Protein AF-A0A7S2KXB9-F1 (afdb_monomer_lite)

Sequence (132 aa):
QPRRLAAITLAQRVADEQSQRRRRTTTTSRHNPPTLLSQRIQPHSNENTNATTVGHIVRFDSNYSPSDTKILYVTDGILIREALTSDPLLLQYSVVMVDEAHERSIMTDVLLGILLKIRRKRPSLRIIVCSA

Secondary structure (DSSP, 8-state):
-HHHHHHHHHHHHHHHHHHHHHHHHHSS---S--------------------SEEEEETTEEE--TTT-SEEEE-HHHHHHHHHHT-TT-TT-SEEEE--GGG--HHHHHHHHHHHHHHHH-TT-EEEE---

Structure (mmCIF, N/CA/C/O backbone):
data_AF-A0A7S2KXB9-F1
#
_entry.id   AF-A0A7S2KXB9-F1
#
loop_
_atom_site.group_PDB
_atom_site.id
_atom_site.type_symbol
_atom_site.label_atom_id
_atom_site.label_alt_id
_atom_site.label_comp_id
_atom_site.label_asym_id
_atom_site.label_entity_id
_atom_site.label_seq_id
_atom_site.pdbx_PDB_ins_code
_atom_site.Cartn_x
_atom_site.Cartn_y
_atom_site.Cartn_z
_atom_site.occupancy
_atom_site.B_iso_or_equiv
_atom_site.auth_seq_id
_atom_site.auth_comp_id
_atom_site.auth_asym_id
_atom_site.auth_atom_id
_atom_site.pdbx_PDB_model_num
ATOM 1 N N . GLN A 1 1 ? 13.433 6.603 -12.142 1.00 59.72 1 GLN A N 1
ATOM 2 C CA . GLN A 1 1 ? 12.546 5.925 -11.167 1.00 59.72 1 GLN A CA 1
ATOM 3 C C . GLN A 1 1 ? 11.115 6.441 -11.342 1.00 59.72 1 GLN A C 1
ATOM 5 O O . GLN A 1 1 ? 10.738 7.381 -10.649 1.00 59.72 1 GLN A O 1
ATOM 10 N N . PRO A 1 2 ? 10.332 5.881 -12.279 1.00 72.56 2 PRO A N 1
ATOM 11 C CA . PRO A 1 2 ? 9.009 6.411 -12.642 1.00 72.56 2 PRO A CA 1
ATOM 12 C C . PRO A 1 2 ? 8.015 6.405 -11.469 1.00 72.56 2 PRO A C 1
ATOM 14 O O . PRO A 1 2 ? 7.396 7.427 -11.190 1.00 72.56 2 PRO A O 1
ATOM 17 N N . ARG A 1 3 ? 7.970 5.318 -10.683 1.00 80.69 3 ARG A N 1
ATOM 18 C CA . ARG A 1 3 ? 7.073 5.194 -9.517 1.00 80.69 3 ARG A CA 1
ATOM 19 C C . ARG A 1 3 ? 7.321 6.240 -8.417 1.00 80.69 3 ARG A C 1
ATOM 21 O O . ARG A 1 3 ? 6.385 6.650 -7.743 1.00 80.69 3 ARG A O 1
ATOM 28 N N . ARG A 1 4 ? 8.564 6.722 -8.259 1.00 86.12 4 ARG A N 1
ATOM 29 C CA . ARG A 1 4 ? 8.889 7.803 -7.307 1.00 86.12 4 ARG A CA 1
ATOM 30 C C . ARG A 1 4 ? 8.227 9.118 -7.721 1.00 86.12 4 ARG A C 1
ATOM 32 O O . ARG A 1 4 ? 7.579 9.757 -6.902 1.00 86.12 4 ARG A O 1
ATOM 39 N N . LEU A 1 5 ? 8.411 9.512 -8.982 1.00 85.56 5 LEU A N 1
ATOM 40 C CA . LEU A 1 5 ? 7.861 10.763 -9.502 1.00 85.56 5 LEU A CA 1
ATOM 41 C C . LEU A 1 5 ? 6.329 10.725 -9.523 1.00 85.56 5 LEU A C 1
ATOM 43 O O . LEU A 1 5 ? 5.695 11.725 -9.195 1.00 85.56 5 LEU A O 1
ATOM 47 N N . ALA A 1 6 ? 5.754 9.564 -9.850 1.00 86.06 6 ALA A N 1
ATOM 48 C CA . ALA A 1 6 ? 4.316 9.336 -9.800 1.00 86.06 6 ALA A CA 1
ATOM 49 C C . ALA A 1 6 ? 3.756 9.561 -8.388 1.00 86.06 6 ALA A C 1
ATOM 51 O O . ALA A 1 6 ? 2.845 10.368 -8.233 1.00 86.06 6 ALA A O 1
ATOM 52 N N . ALA A 1 7 ? 4.344 8.943 -7.356 1.00 87.19 7 ALA A N 1
ATOM 53 C CA . ALA A 1 7 ? 3.889 9.104 -5.972 1.00 87.19 7 ALA A CA 1
ATOM 54 C C . ALA A 1 7 ? 3.918 10.569 -5.504 1.00 87.19 7 ALA A C 1
ATOM 56 O O . ALA A 1 7 ? 2.929 11.056 -4.964 1.00 87.19 7 ALA A O 1
ATOM 57 N N . ILE A 1 8 ? 5.016 11.289 -5.770 1.00 89.56 8 ILE A N 1
ATOM 58 C CA . ILE A 1 8 ? 5.146 12.712 -5.408 1.00 89.56 8 ILE A CA 1
ATOM 59 C C . ILE A 1 8 ? 4.102 13.557 -6.153 1.00 89.56 8 ILE A C 1
ATOM 61 O O . ILE A 1 8 ? 3.406 14.376 -5.558 1.00 89.56 8 ILE A O 1
ATOM 65 N N . THR A 1 9 ? 3.969 13.348 -7.464 1.00 90.50 9 THR A N 1
ATOM 66 C CA . THR A 1 9 ? 3.072 14.151 -8.308 1.00 90.50 9 THR A CA 1
ATOM 67 C C . THR A 1 9 ? 1.603 13.900 -7.966 1.00 90.50 9 THR A C 1
ATOM 69 O O . THR A 1 9 ? 0.811 14.841 -7.944 1.00 90.50 9 THR A O 1
ATOM 72 N N . LEU A 1 10 ? 1.228 12.650 -7.679 1.00 90.94 10 LEU A N 1
ATOM 73 C CA . LEU A 1 10 ? -0.121 12.294 -7.237 1.00 90.94 10 LEU A CA 1
A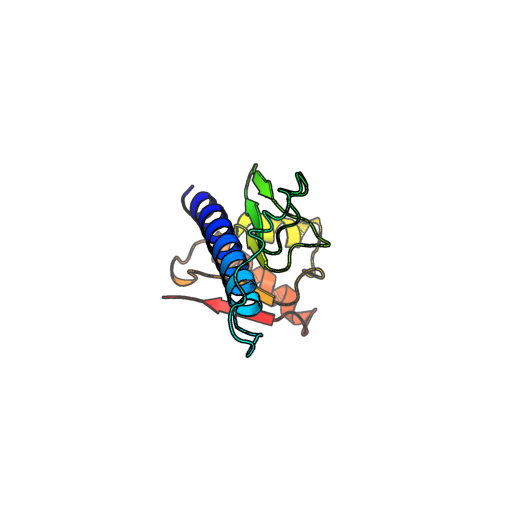TOM 74 C C . LEU A 1 10 ? -0.431 12.890 -5.866 1.00 90.94 10 LEU A C 1
ATOM 76 O O . LEU A 1 10 ? -1.485 13.502 -5.710 1.00 90.94 10 LEU A O 1
ATOM 80 N N . ALA A 1 11 ? 0.495 12.785 -4.908 1.00 90.06 11 ALA A N 1
ATOM 81 C CA . ALA A 1 11 ? 0.326 13.392 -3.591 1.00 90.06 11 ALA A CA 1
ATOM 82 C C . ALA A 1 11 ? 0.074 14.902 -3.701 1.00 90.06 11 ALA A C 1
ATOM 84 O O . ALA A 1 11 ? -0.882 15.406 -3.110 1.00 90.06 11 ALA A O 1
ATOM 85 N N . GLN A 1 12 ? 0.860 15.600 -4.528 1.00 89.81 12 GLN A N 1
ATOM 86 C CA . GLN A 1 12 ? 0.692 17.034 -4.755 1.00 89.81 12 GLN A CA 1
ATOM 87 C C . GLN A 1 12 ? -0.667 17.366 -5.385 1.00 89.81 12 GLN A C 1
ATOM 89 O O . GLN A 1 12 ? -1.394 18.213 -4.870 1.00 89.81 12 GLN A O 1
ATOM 94 N N . ARG A 1 13 ? -1.056 16.662 -6.456 1.00 91.00 13 ARG A N 1
ATOM 95 C CA . ARG A 1 13 ? -2.345 16.895 -7.129 1.00 91.00 13 ARG A CA 1
ATOM 96 C C . ARG A 1 13 ? -3.528 16.680 -6.191 1.00 91.00 13 ARG A C 1
ATOM 98 O O . ARG A 1 13 ? -4.433 17.510 -6.146 1.00 91.00 13 ARG A O 1
ATOM 105 N N . VAL A 1 14 ? -3.514 15.599 -5.412 1.00 90.81 14 VAL A N 1
ATOM 106 C CA . VAL A 1 14 ? -4.602 15.312 -4.470 1.00 90.81 14 VAL A CA 1
ATOM 107 C C . VAL A 1 14 ? -4.622 16.334 -3.332 1.00 90.81 14 VAL A C 1
ATOM 109 O O . VAL A 1 14 ? -5.702 16.771 -2.938 1.00 90.81 14 VAL A O 1
ATOM 112 N N . ALA A 1 15 ? -3.468 16.789 -2.836 1.00 89.31 15 ALA A N 1
ATOM 113 C CA . ALA A 1 15 ? -3.409 17.873 -1.853 1.00 89.31 15 ALA A CA 1
ATOM 114 C C . ALA A 1 15 ? -4.032 19.182 -2.385 1.00 89.31 15 ALA A C 1
ATOM 116 O O . ALA A 1 15 ? -4.819 19.834 -1.683 1.00 89.31 15 ALA A O 1
ATOM 117 N N . ASP A 1 16 ? -3.739 19.535 -3.639 1.00 87.75 16 ASP A N 1
ATOM 118 C CA . ASP A 1 16 ? -4.275 20.729 -4.297 1.00 87.75 16 ASP A CA 1
ATOM 119 C C . ASP A 1 16 ? -5.798 20.628 -4.496 1.00 87.75 16 ASP A C 1
ATOM 121 O O . ASP A 1 16 ? -6.541 21.562 -4.171 1.00 87.75 16 ASP A O 1
ATOM 125 N N . GLU A 1 17 ? -6.297 19.473 -4.948 1.00 86.75 17 GLU A N 1
ATOM 126 C CA . GLU A 1 17 ? -7.732 19.223 -5.130 1.00 86.75 17 GLU A CA 1
ATOM 127 C C . GLU A 1 17 ? -8.519 19.305 -3.814 1.00 86.75 17 GLU A C 1
ATOM 129 O O . GLU A 1 17 ? -9.595 19.916 -3.761 1.00 86.75 17 GLU A O 1
ATOM 134 N N . GLN A 1 18 ? -7.988 18.736 -2.727 1.00 83.44 18 GLN A N 1
ATOM 135 C CA . GLN A 1 18 ? -8.619 18.813 -1.404 1.00 83.44 18 GLN A CA 1
ATOM 136 C C . GLN A 1 18 ? -8.681 20.260 -0.895 1.00 83.44 18 GLN A C 1
ATOM 138 O O . GLN A 1 18 ? -9.696 20.689 -0.333 1.00 83.44 18 GLN A O 1
ATOM 143 N N . SER A 1 19 ? -7.633 21.044 -1.154 1.00 81.12 19 SER A N 1
ATOM 144 C CA . SER A 1 19 ? -7.576 22.465 -0.797 1.00 81.12 19 SER A CA 1
ATOM 145 C C . SER A 1 19 ? -8.614 23.291 -1.568 1.00 81.12 19 SER A C 1
ATOM 147 O O . SER A 1 19 ? -9.302 24.136 -0.987 1.00 81.12 19 SER A O 1
ATOM 149 N N . GLN A 1 20 ? -8.804 23.014 -2.863 1.00 78.12 20 GLN A N 1
ATOM 150 C CA . GLN A 1 20 ? -9.824 23.674 -3.687 1.00 78.12 20 GLN A CA 1
ATOM 151 C C . GLN A 1 20 ? -11.253 23.295 -3.280 1.00 78.12 20 GLN A C 1
ATOM 153 O O . GLN A 1 20 ? -12.131 24.161 -3.236 1.00 78.12 20 GLN A O 1
ATOM 158 N N . ARG A 1 21 ? -11.501 22.024 -2.937 1.00 71.94 21 ARG A N 1
ATOM 159 C CA . ARG A 1 21 ? -12.811 21.574 -2.441 1.00 71.94 21 ARG A CA 1
ATOM 160 C C . ARG A 1 21 ? -13.204 22.298 -1.155 1.00 71.94 21 ARG A C 1
ATOM 162 O O . ARG A 1 21 ? -14.309 22.828 -1.104 1.00 71.94 21 ARG A O 1
ATOM 169 N N . ARG A 1 22 ? -12.297 22.418 -0.173 1.00 68.75 22 ARG A N 1
ATOM 170 C CA . ARG A 1 22 ? -12.554 23.159 1.085 1.00 68.75 22 ARG A CA 1
ATOM 171 C C . ARG A 1 22 ? -12.906 24.632 0.845 1.00 68.75 22 ARG A C 1
ATOM 173 O O . ARG A 1 22 ? -13.760 25.173 1.547 1.00 68.75 22 ARG A O 1
ATOM 180 N N . ARG A 1 23 ? -12.292 25.266 -0.163 1.00 61.78 23 ARG A N 1
ATOM 181 C CA . ARG A 1 23 ? -12.593 26.652 -0.571 1.00 61.78 23 ARG A CA 1
ATOM 182 C C . ARG A 1 23 ? -13.971 26.803 -1.227 1.00 61.78 23 ARG A C 1
ATOM 184 O O . ARG A 1 23 ? -14.606 27.835 -1.057 1.00 61.78 23 ARG A O 1
ATOM 191 N N . ARG A 1 24 ? -14.462 25.788 -1.950 1.00 56.19 24 ARG A N 1
ATOM 192 C CA . ARG A 1 24 ? -15.794 25.813 -2.591 1.00 56.19 24 ARG A CA 1
ATOM 193 C C . ARG A 1 24 ? -16.947 25.612 -1.603 1.00 56.19 24 ARG A C 1
ATOM 195 O O . ARG A 1 24 ? -18.000 26.218 -1.773 1.00 56.19 24 ARG A O 1
ATOM 202 N N . THR A 1 25 ? -16.759 24.810 -0.554 1.00 56.00 25 THR A N 1
ATOM 203 C CA . THR A 1 25 ? -17.787 24.614 0.487 1.00 56.00 25 THR A CA 1
ATOM 204 C C . THR A 1 25 ? -17.967 25.839 1.383 1.00 56.00 25 THR A C 1
ATOM 206 O O . THR A 1 25 ? -19.036 26.030 1.953 1.00 56.00 25 THR A O 1
ATOM 209 N N . THR A 1 26 ? -16.950 26.698 1.499 1.00 55.91 26 THR A N 1
ATOM 210 C CA . THR A 1 26 ? -17.036 27.943 2.280 1.00 55.91 26 THR A CA 1
ATOM 211 C C . THR A 1 26 ? -17.738 29.082 1.532 1.00 55.91 26 THR A C 1
ATOM 213 O O . THR A 1 26 ? -18.224 30.004 2.180 1.00 55.91 26 THR A O 1
ATOM 216 N N . THR A 1 27 ? -17.856 29.027 0.199 1.00 53.88 27 THR A N 1
ATOM 217 C CA . THR A 1 27 ? -18.473 30.097 -0.611 1.00 53.88 27 THR A CA 1
ATOM 218 C C . THR A 1 27 ? -19.951 29.880 -0.950 1.00 53.88 27 THR A C 1
ATOM 220 O O . THR A 1 27 ? -20.563 30.766 -1.538 1.00 53.88 27 THR A O 1
ATOM 223 N N . THR A 1 28 ? -20.557 28.751 -0.567 1.00 47.72 28 THR A N 1
ATOM 224 C CA . THR A 1 28 ? -21.968 28.431 -0.886 1.00 47.72 28 THR A CA 1
ATOM 225 C C . THR A 1 28 ? -22.942 28.516 0.292 1.00 47.72 28 THR A C 1
ATOM 227 O O . THR A 1 28 ? -24.138 28.320 0.100 1.00 47.72 28 THR A O 1
ATOM 230 N N . SER A 1 29 ? -22.492 28.907 1.489 1.00 50.25 29 SER A N 1
ATOM 231 C CA . SER A 1 29 ? -23.391 29.243 2.603 1.00 50.25 29 SER A CA 1
ATOM 232 C C . SER A 1 29 ? -23.403 30.749 2.858 1.00 50.25 29 SER A C 1
ATOM 234 O O . SER A 1 29 ? -22.657 31.259 3.691 1.00 50.25 29 SER A O 1
ATOM 236 N N . ARG A 1 30 ? -24.232 31.465 2.091 1.00 45.22 30 ARG A N 1
ATOM 237 C CA . ARG A 1 30 ? -24.885 32.726 2.487 1.00 45.22 30 ARG A CA 1
ATOM 238 C C . ARG A 1 30 ? -25.915 33.113 1.425 1.00 45.22 30 ARG A C 1
ATOM 240 O O . ARG A 1 30 ? -25.607 33.776 0.442 1.00 45.22 30 ARG A O 1
ATOM 247 N N . HIS A 1 31 ? -27.166 32.733 1.659 1.00 49.69 31 HIS A N 1
ATOM 248 C CA . HIS A 1 31 ? -28.287 33.552 1.213 1.00 49.69 31 HIS A CA 1
ATOM 249 C C . HIS A 1 31 ? -28.278 34.809 2.093 1.00 49.69 31 HIS A C 1
ATOM 251 O O . HIS A 1 31 ? -28.760 34.776 3.215 1.00 49.69 31 HIS A O 1
ATOM 257 N N . ASN A 1 32 ? -27.601 35.858 1.626 1.00 43.34 32 ASN A N 1
ATOM 258 C CA . ASN A 1 32 ? -27.791 37.256 2.013 1.00 43.34 32 ASN A CA 1
ATOM 259 C C . ASN A 1 32 ? -27.237 38.120 0.861 1.00 43.34 32 ASN A C 1
ATOM 261 O O . ASN A 1 32 ? -26.175 37.783 0.329 1.00 43.34 32 ASN A O 1
ATOM 265 N N . PRO A 1 33 ? -27.935 39.190 0.438 1.00 38.69 33 PRO A N 1
ATOM 266 C CA . PRO A 1 33 ? -27.512 40.017 -0.692 1.00 38.69 33 PRO A CA 1
ATOM 267 C C . PRO A 1 33 ? -26.184 40.744 -0.400 1.00 38.69 33 PRO A C 1
ATOM 269 O O . PRO A 1 33 ? -25.850 40.973 0.767 1.00 38.69 33 PRO A O 1
ATOM 272 N N . PRO A 1 34 ? -25.400 41.103 -1.436 1.00 44.16 34 PRO A N 1
ATOM 273 C CA . PRO A 1 34 ? -24.059 41.634 -1.254 1.00 44.16 34 PRO A CA 1
ATOM 274 C C . PRO A 1 34 ? -24.127 43.123 -0.906 1.00 44.16 34 PRO A C 1
ATOM 276 O O . PRO A 1 34 ? -24.255 43.973 -1.784 1.00 44.16 34 PRO A O 1
ATOM 279 N N . THR A 1 35 ? -23.996 43.462 0.375 1.00 44.44 35 THR A N 1
ATOM 280 C CA . THR A 1 35 ? -23.619 44.827 0.752 1.00 44.44 35 THR A CA 1
ATOM 281 C C . THR A 1 35 ? -22.118 44.980 0.522 1.00 44.44 35 THR A C 1
ATOM 283 O O . THR A 1 35 ? -21.297 44.333 1.172 1.00 44.44 35 THR A O 1
ATOM 286 N N . LEU A 1 36 ? -21.780 45.813 -0.460 1.00 46.94 36 LEU A N 1
ATOM 287 C CA . LEU A 1 36 ? -20.431 46.231 -0.822 1.00 46.94 36 LEU A CA 1
ATOM 288 C C . LEU A 1 36 ? -19.726 46.874 0.377 1.00 46.94 36 LEU A C 1
ATOM 290 O O . LEU A 1 36 ? -19.979 48.032 0.675 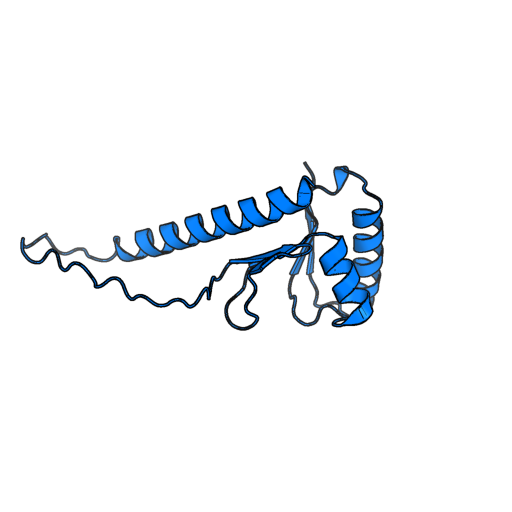1.00 46.94 36 LEU A O 1
ATOM 294 N N . LEU A 1 37 ? -18.844 46.144 1.055 1.00 46.00 37 LEU A N 1
ATOM 295 C CA . LEU A 1 37 ? -17.623 46.668 1.672 1.00 46.00 37 LEU A CA 1
ATOM 296 C C . LEU A 1 37 ? -16.849 45.508 2.293 1.00 46.00 37 LEU A C 1
ATOM 298 O O . LEU A 1 37 ? -17.437 44.556 2.794 1.00 46.00 37 LEU A O 1
ATOM 302 N N . SER A 1 38 ? -15.528 45.647 2.338 1.00 40.06 38 SER 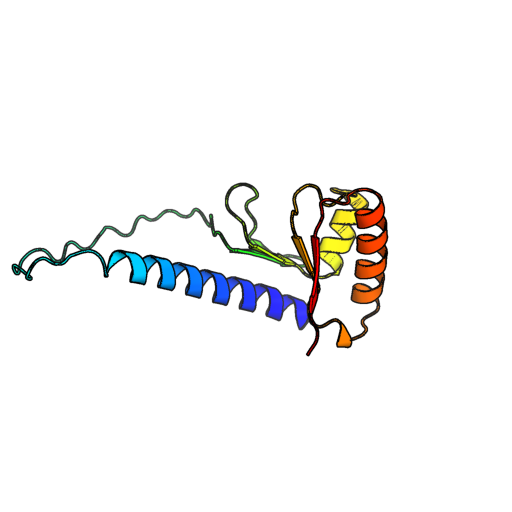A N 1
ATOM 303 C CA . SER A 1 38 ? -14.552 44.735 2.943 1.00 40.06 38 SER A CA 1
ATOM 304 C C . SER A 1 38 ? -14.162 43.516 2.098 1.00 40.06 38 SER A C 1
ATOM 306 O O . SER A 1 38 ? -14.400 42.359 2.438 1.00 40.06 38 SER A O 1
ATOM 308 N N . GLN A 1 39 ? -13.380 43.798 1.048 1.00 47.72 39 GLN A N 1
ATOM 309 C CA . GLN A 1 39 ? -12.182 43.005 0.753 1.00 47.72 39 GLN A CA 1
ATOM 310 C C . GLN A 1 39 ? -11.341 42.904 2.032 1.00 47.72 39 GLN A C 1
ATOM 312 O O . GLN A 1 39 ? -10.429 43.687 2.283 1.00 47.72 39 GLN A O 1
ATOM 317 N N . ARG A 1 40 ? -11.687 41.945 2.890 1.00 41.44 40 ARG A N 1
ATOM 318 C CA . ARG A 1 40 ? -10.832 41.522 3.985 1.00 41.44 40 ARG A CA 1
ATOM 319 C C . ARG A 1 40 ? -9.882 40.498 3.393 1.00 41.44 40 ARG A C 1
ATOM 321 O O . ARG A 1 40 ? -10.185 39.309 3.349 1.00 41.44 40 ARG A O 1
ATOM 328 N N . ILE A 1 41 ? -8.764 41.007 2.879 1.00 52.91 41 ILE A N 1
ATOM 329 C CA . ILE A 1 41 ? -7.542 40.237 2.659 1.00 52.91 41 ILE A CA 1
ATOM 330 C C . ILE A 1 41 ? -7.286 39.511 3.981 1.00 52.91 41 ILE A C 1
ATOM 332 O O . ILE A 1 41 ? -6.928 40.135 4.981 1.00 52.91 41 ILE A O 1
ATOM 336 N N . GLN A 1 42 ? -7.609 38.218 4.031 1.00 38.88 42 GLN A N 1
ATOM 337 C CA . GLN A 1 42 ? -7.243 37.400 5.176 1.00 38.88 42 GLN A CA 1
ATOM 338 C C . GLN A 1 42 ? -5.719 37.290 5.153 1.00 38.88 42 GLN A C 1
ATOM 340 O O . GLN A 1 42 ? -5.153 37.043 4.084 1.00 38.88 42 GLN A O 1
ATOM 345 N N . PRO A 1 43 ? -5.050 37.544 6.286 1.00 37.88 43 PRO A N 1
ATOM 346 C CA . PRO A 1 43 ? -3.603 37.537 6.337 1.00 37.88 43 PRO A CA 1
ATOM 347 C C . PRO A 1 43 ? -3.097 36.164 5.896 1.00 37.88 43 PRO A C 1
ATOM 349 O O . PRO A 1 43 ? -3.596 35.135 6.352 1.00 37.88 43 PRO A O 1
ATOM 352 N N . HIS A 1 44 ? -2.102 36.167 5.008 1.00 43.34 44 HIS A N 1
ATOM 353 C CA . HIS A 1 44 ? -1.217 35.031 4.804 1.00 43.34 44 HIS A CA 1
ATOM 354 C C . HIS A 1 44 ? -0.609 34.674 6.164 1.00 43.34 44 HIS A C 1
ATOM 356 O O . HIS A 1 44 ? 0.366 35.287 6.598 1.00 43.34 44 HIS A O 1
ATOM 362 N N . SER A 1 45 ? -1.200 33.709 6.864 1.00 36.78 45 SER A N 1
ATOM 363 C CA . SER A 1 45 ? -0.519 33.029 7.952 1.00 36.78 45 SER A CA 1
ATOM 364 C C . SER A 1 45 ? 0.618 32.234 7.320 1.00 36.78 45 SER A C 1
ATOM 366 O O . SER A 1 45 ? 0.406 31.178 6.726 1.00 36.78 45 SER A O 1
ATOM 368 N N . ASN A 1 46 ? 1.820 32.804 7.404 1.00 37.94 46 ASN A N 1
ATOM 369 C CA . ASN A 1 46 ? 3.077 32.071 7.368 1.00 37.94 46 ASN A CA 1
ATOM 370 C C . ASN A 1 46 ? 3.037 31.041 8.501 1.00 37.94 46 ASN A C 1
ATOM 372 O O . ASN A 1 46 ? 3.466 31.310 9.618 1.00 37.94 46 ASN A O 1
ATOM 376 N N . GLU A 1 47 ? 2.502 29.865 8.213 1.00 40.12 47 GLU A N 1
ATOM 377 C CA . GLU A 1 47 ? 2.762 28.675 9.000 1.00 40.12 47 GLU A CA 1
ATOM 378 C C . GLU A 1 47 ? 3.545 27.736 8.087 1.00 40.12 47 GLU A C 1
ATOM 380 O O . GLU A 1 47 ? 2.999 27.062 7.217 1.00 40.12 47 GLU A O 1
ATOM 385 N N . ASN A 1 48 ? 4.871 27.747 8.257 1.00 41.31 48 ASN A N 1
ATOM 386 C CA . ASN A 1 48 ? 5.771 26.708 7.761 1.00 41.31 48 ASN A CA 1
ATOM 387 C C . ASN A 1 48 ? 5.528 25.411 8.552 1.00 41.31 48 ASN A C 1
ATOM 389 O O . ASN A 1 48 ? 6.419 24.880 9.210 1.00 41.31 48 ASN A O 1
ATOM 393 N N . THR A 1 49 ? 4.301 24.914 8.514 1.00 40.19 49 THR A N 1
ATOM 394 C CA . THR A 1 49 ? 3.903 23.609 9.016 1.00 40.19 49 THR A CA 1
ATOM 395 C C . THR A 1 49 ? 3.327 22.884 7.815 1.00 40.19 49 THR A C 1
ATOM 397 O O . THR A 1 49 ? 2.184 23.083 7.415 1.00 40.19 49 THR A O 1
ATOM 400 N N . ASN A 1 50 ? 4.142 22.029 7.196 1.00 50.31 50 ASN A N 1
ATOM 401 C CA . ASN A 1 50 ? 3.748 21.151 6.089 1.00 50.31 50 ASN A CA 1
ATOM 402 C C . ASN A 1 50 ? 2.755 20.054 6.552 1.00 50.31 50 ASN A C 1
ATOM 404 O O . ASN A 1 50 ? 2.820 18.911 6.103 1.00 50.31 50 ASN A O 1
ATOM 408 N N . ALA A 1 51 ? 1.842 20.382 7.472 1.00 53.28 51 ALA A N 1
ATOM 409 C CA . ALA A 1 51 ? 0.779 19.543 8.003 1.00 53.28 51 ALA A CA 1
ATOM 410 C C . ALA A 1 51 ? -0.307 19.379 6.933 1.00 53.28 51 ALA A C 1
ATOM 412 O O . ALA A 1 51 ? -1.382 19.980 6.958 1.00 53.28 51 ALA A O 1
ATOM 413 N N . THR A 1 52 ? 0.023 18.585 5.923 1.00 74.62 52 THR A N 1
ATOM 414 C CA . THR A 1 52 ? -0.845 18.288 4.792 1.00 74.62 52 THR A CA 1
ATOM 415 C C . THR A 1 52 ? -1.589 16.982 5.056 1.00 74.62 52 THR A C 1
ATOM 417 O O . THR A 1 52 ? -1.025 15.976 5.486 1.00 74.62 52 THR A O 1
ATOM 420 N N . THR A 1 53 ? -2.900 16.986 4.792 1.00 89.06 53 THR A N 1
ATOM 421 C CA . THR A 1 53 ? -3.762 15.792 4.902 1.00 89.06 53 THR A CA 1
ATOM 422 C C . THR A 1 53 ? -3.321 14.668 3.955 1.00 89.06 53 THR A C 1
ATOM 424 O O . THR A 1 53 ? -3.693 13.511 4.143 1.00 89.06 53 THR A O 1
ATOM 427 N N . VAL A 1 54 ? -2.515 14.998 2.949 1.00 93.69 54 VAL A N 1
ATOM 428 C CA . VAL A 1 54 ? -1.977 14.089 1.943 1.00 93.69 54 VAL A CA 1
ATOM 429 C C . VAL A 1 54 ? -0.459 14.182 1.985 1.00 93.69 54 VAL A C 1
ATOM 431 O O . VAL A 1 54 ? 0.072 15.284 1.917 1.00 93.69 54 VAL A O 1
ATOM 434 N N . GLY A 1 55 ? 0.221 13.046 2.086 1.00 94.12 55 GLY A N 1
ATOM 435 C CA . GLY A 1 55 ? 1.677 12.974 2.151 1.00 94.12 55 GLY A CA 1
ATOM 436 C C . GLY A 1 55 ? 2.251 11.921 1.213 1.00 94.12 55 GLY A C 1
ATOM 437 O O . GLY A 1 55 ? 1.516 11.132 0.609 1.00 94.12 55 GLY A O 1
ATOM 438 N N . HIS A 1 56 ? 3.578 11.866 1.138 1.00 94.44 56 HIS A N 1
ATOM 439 C CA . HIS A 1 56 ? 4.299 10.816 0.424 1.00 94.44 56 HIS A CA 1
ATOM 440 C C . HIS A 1 56 ? 5.546 10.354 1.174 1.00 94.44 56 HIS A C 1
ATOM 442 O O . HIS A 1 56 ? 6.206 11.134 1.861 1.00 94.44 56 HIS A O 1
ATOM 448 N N . ILE A 1 57 ? 5.915 9.086 0.989 1.00 95.00 57 ILE A N 1
ATOM 449 C CA . ILE A 1 57 ? 7.228 8.565 1.383 1.00 95.00 57 ILE A CA 1
ATOM 450 C C . ILE A 1 57 ? 7.798 7.765 0.222 1.00 95.00 57 ILE A C 1
ATOM 452 O O . ILE A 1 57 ? 7.278 6.726 -0.186 1.00 95.00 57 ILE A O 1
ATOM 456 N N . VAL A 1 58 ? 8.919 8.245 -0.294 1.00 94.06 58 VAL A N 1
ATOM 457 C CA . VAL A 1 58 ? 9.690 7.586 -1.340 1.00 94.06 58 VAL A CA 1
ATOM 458 C C . VAL A 1 58 ? 11.158 7.549 -0.924 1.00 94.06 58 VAL A C 1
ATOM 460 O O . VAL A 1 58 ? 11.575 8.130 0.078 1.00 94.06 58 VAL A O 1
ATOM 463 N N . ARG A 1 59 ? 11.989 6.825 -1.675 1.00 91.19 59 ARG A N 1
ATOM 464 C CA . ARG A 1 59 ? 13.413 6.746 -1.340 1.00 91.19 59 ARG A CA 1
ATOM 465 C C . ARG A 1 59 ? 14.042 8.147 -1.394 1.00 91.19 59 ARG A C 1
ATOM 467 O O . ARG A 1 59 ? 14.024 8.774 -2.452 1.00 91.19 59 ARG A O 1
ATOM 474 N N . PHE A 1 60 ? 14.638 8.559 -0.273 1.00 90.75 60 PHE A N 1
ATOM 475 C CA . PHE A 1 60 ? 15.324 9.844 -0.064 1.00 90.75 60 PHE A CA 1
ATOM 476 C C . PHE A 1 60 ? 14.430 11.093 -0.022 1.00 90.75 60 PHE A C 1
ATOM 478 O O . PHE A 1 60 ? 14.954 12.198 -0.104 1.00 90.75 60 PHE A O 1
ATOM 485 N N . ASP A 1 61 ? 13.111 10.939 0.092 1.00 91.69 61 ASP A N 1
ATOM 486 C CA . ASP A 1 61 ? 12.182 12.071 0.097 1.00 91.69 61 ASP A CA 1
ATOM 487 C C . ASP A 1 61 ? 10.891 11.688 0.831 1.00 91.69 61 ASP A C 1
ATOM 489 O O . ASP A 1 61 ? 10.234 10.698 0.497 1.00 91.69 61 ASP A O 1
ATOM 493 N N . SER A 1 62 ? 10.567 12.442 1.878 1.00 92.44 62 SER A N 1
ATOM 494 C CA . SER A 1 62 ? 9.439 12.164 2.761 1.00 92.44 62 SER A CA 1
ATOM 495 C C . SER A 1 62 ? 8.747 13.454 3.175 1.00 92.44 62 SER A C 1
ATOM 497 O O . SER A 1 62 ? 9.360 14.309 3.815 1.00 92.44 62 SER A O 1
ATOM 499 N N . ASN A 1 63 ? 7.454 13.536 2.880 1.00 91.19 63 ASN A N 1
ATOM 500 C CA . ASN A 1 63 ? 6.537 14.522 3.430 1.00 91.19 63 ASN A CA 1
ATOM 501 C C . ASN A 1 63 ? 5.401 13.763 4.131 1.00 91.19 63 ASN A C 1
ATOM 503 O O . ASN A 1 63 ? 4.413 13.388 3.501 1.00 91.19 63 ASN A O 1
ATOM 507 N N . TYR A 1 64 ? 5.593 13.456 5.414 1.00 90.06 64 TYR A N 1
ATOM 508 C CA . TYR A 1 64 ? 4.670 12.655 6.217 1.00 90.06 64 TYR A CA 1
ATOM 509 C C . TYR A 1 64 ? 4.611 13.184 7.649 1.00 90.06 64 TYR A C 1
ATOM 511 O O . TYR A 1 64 ? 5.647 13.361 8.288 1.00 90.06 64 TYR A O 1
ATOM 519 N N . SER A 1 65 ? 3.394 13.386 8.152 1.00 89.19 65 SER A N 1
ATOM 520 C CA . SER A 1 65 ? 3.118 13.705 9.552 1.00 89.19 65 SER A CA 1
ATOM 521 C C . SER A 1 65 ? 2.069 12.721 10.086 1.00 89.19 65 SER A C 1
ATOM 523 O O . SER A 1 65 ? 0.931 12.760 9.617 1.00 89.19 65 SER A O 1
ATOM 525 N N . PRO A 1 66 ? 2.390 11.845 11.059 1.00 84.75 66 PRO A N 1
ATOM 526 C CA . PRO A 1 66 ? 1.439 10.855 11.577 1.00 84.75 66 PRO A CA 1
ATOM 527 C C . PRO A 1 66 ? 0.134 11.445 12.137 1.00 84.75 66 PRO A C 1
ATOM 529 O O . PRO A 1 66 ? -0.913 10.801 12.074 1.00 84.75 66 PRO A O 1
ATOM 532 N N . SER A 1 67 ? 0.169 12.662 12.692 1.00 86.75 67 SER A N 1
ATOM 533 C CA . SER A 1 67 ? -1.030 13.328 13.220 1.00 86.75 67 SER A CA 1
ATOM 534 C C . SER A 1 67 ? -1.940 13.855 12.106 1.00 86.75 67 SER A C 1
ATOM 536 O O . SER A 1 67 ? -3.172 13.761 12.202 1.00 86.75 67 SER A O 1
ATOM 538 N N . ASP A 1 68 ? -1.341 14.348 11.021 1.00 88.88 68 ASP A N 1
ATOM 539 C CA . ASP A 1 68 ? -2.032 15.184 10.036 1.00 88.88 68 ASP A CA 1
ATOM 540 C C . ASP A 1 68 ? -2.351 14.426 8.747 1.00 88.88 68 ASP A C 1
ATOM 542 O O . ASP A 1 68 ? -3.429 14.600 8.168 1.00 88.88 68 ASP A O 1
ATOM 546 N N . THR A 1 69 ? -1.449 13.544 8.313 1.00 92.25 69 THR A N 1
ATOM 547 C CA . THR A 1 69 ? -1.567 12.798 7.063 1.00 92.25 69 THR A CA 1
ATOM 548 C C . THR A 1 69 ? -2.637 11.712 7.183 1.00 92.25 69 THR A C 1
ATOM 550 O O . THR A 1 69 ? -2.567 10.816 8.020 1.00 92.25 69 THR A O 1
ATOM 553 N N . LYS A 1 70 ? -3.657 11.784 6.322 1.00 92.31 70 LYS A N 1
ATOM 554 C CA . LYS A 1 70 ? -4.746 10.798 6.206 1.00 92.31 70 LYS A CA 1
ATOM 555 C C . LYS A 1 70 ? -4.627 9.938 4.952 1.00 92.31 70 LYS A C 1
ATOM 557 O O . LYS A 1 70 ? -5.145 8.826 4.935 1.00 92.31 70 LYS A O 1
ATOM 562 N N . ILE A 1 71 ? -3.960 10.448 3.918 1.00 94.25 71 ILE A N 1
ATOM 563 C CA . ILE A 1 71 ? -3.670 9.727 2.677 1.00 94.25 71 ILE A CA 1
ATOM 564 C C . ILE A 1 71 ? -2.162 9.748 2.479 1.00 94.25 71 ILE A C 1
ATOM 566 O O . ILE A 1 71 ? -1.567 10.823 2.436 1.00 94.25 71 ILE A O 1
ATOM 570 N N . LEU A 1 72 ? -1.552 8.573 2.358 1.00 95.31 72 LEU A N 1
ATOM 571 C CA . LEU A 1 72 ? -0.113 8.444 2.194 1.00 95.31 72 LEU A CA 1
ATOM 572 C C . LEU A 1 72 ? 0.215 7.702 0.900 1.00 95.31 72 LEU A C 1
ATOM 574 O O . LEU A 1 72 ? -0.163 6.545 0.731 1.00 95.31 72 LEU A O 1
ATOM 578 N N . TYR A 1 73 ? 0.947 8.368 0.011 1.00 95.25 73 TYR A N 1
ATOM 579 C CA . TYR A 1 73 ? 1.473 7.772 -1.212 1.00 95.25 73 TYR A CA 1
ATOM 580 C C . TYR A 1 73 ? 2.869 7.217 -0.961 1.00 95.25 73 TYR A C 1
ATOM 582 O O . TYR A 1 73 ? 3.800 7.950 -0.630 1.00 95.25 73 TYR A O 1
ATOM 590 N N . VAL A 1 74 ? 3.041 5.915 -1.142 1.00 95.38 74 VAL A N 1
ATOM 591 C CA . VAL A 1 74 ? 4.327 5.247 -0.928 1.00 95.38 74 VAL A CA 1
ATOM 592 C C . VAL A 1 74 ? 4.674 4.372 -2.116 1.00 95.38 74 VAL A C 1
ATOM 594 O O . VAL A 1 74 ? 3.794 3.894 -2.825 1.00 95.38 74 VAL A O 1
ATOM 597 N N . THR A 1 75 ? 5.966 4.147 -2.340 1.00 94.62 75 THR A N 1
ATOM 598 C CA . THR A 1 75 ? 6.392 3.084 -3.255 1.00 94.62 75 THR A CA 1
ATOM 599 C C . THR A 1 75 ? 6.357 1.732 -2.549 1.00 94.62 75 THR A C 1
ATOM 601 O O . THR A 1 75 ? 6.598 1.652 -1.343 1.00 94.62 75 THR A O 1
ATOM 604 N N . ASP A 1 76 ? 6.152 0.655 -3.310 1.00 94.69 76 ASP A N 1
ATOM 605 C CA . ASP A 1 76 ? 6.087 -0.722 -2.799 1.00 94.69 76 ASP A CA 1
ATOM 606 C C . ASP A 1 76 ? 7.259 -1.034 -1.860 1.00 94.69 76 ASP A C 1
ATOM 608 O O . ASP A 1 76 ? 7.069 -1.558 -0.769 1.00 94.69 76 ASP A O 1
ATOM 612 N N . GLY A 1 77 ? 8.480 -0.645 -2.242 1.00 94.50 77 GLY A N 1
ATOM 613 C CA . GLY A 1 77 ? 9.684 -0.905 -1.451 1.00 94.50 77 GLY A CA 1
ATOM 614 C C . GLY A 1 77 ? 9.705 -0.210 -0.085 1.00 94.50 77 GLY A C 1
ATOM 615 O O . GLY A 1 77 ? 10.276 -0.757 0.858 1.00 94.50 77 GLY A O 1
ATOM 616 N N . ILE A 1 78 ? 9.085 0.967 0.045 1.00 95.75 78 ILE A N 1
ATOM 617 C CA . ILE A 1 78 ? 8.947 1.647 1.340 1.00 95.75 78 ILE A CA 1
ATOM 618 C C . ILE A 1 78 ? 7.974 0.870 2.228 1.00 95.75 78 ILE A C 1
ATOM 620 O O . ILE A 1 78 ? 8.327 0.549 3.362 1.00 95.75 78 ILE A O 1
ATOM 624 N N . LEU A 1 79 ? 6.809 0.493 1.692 1.00 96.75 79 LEU A N 1
ATOM 625 C CA . LEU A 1 79 ? 5.788 -0.231 2.451 1.00 96.75 79 LEU A CA 1
ATOM 626 C C . LEU A 1 79 ? 6.239 -1.648 2.834 1.00 96.75 79 LEU A C 1
ATOM 628 O O . LEU A 1 79 ? 6.011 -2.089 3.957 1.00 96.75 79 LEU A O 1
ATOM 632 N N . ILE A 1 80 ? 6.935 -2.348 1.932 1.00 97.12 80 ILE A N 1
ATOM 633 C CA . ILE A 1 80 ? 7.557 -3.650 2.217 1.00 97.12 80 ILE A CA 1
ATOM 634 C C . ILE A 1 80 ? 8.550 -3.509 3.368 1.00 97.12 80 ILE A C 1
ATOM 636 O O . ILE A 1 80 ? 8.526 -4.309 4.299 1.00 97.12 80 ILE A O 1
ATOM 640 N N . ARG A 1 81 ? 9.427 -2.498 3.325 1.00 96.50 81 ARG A N 1
ATOM 641 C CA . ARG A 1 81 ? 10.408 -2.278 4.391 1.00 96.50 81 ARG A CA 1
ATOM 642 C C . 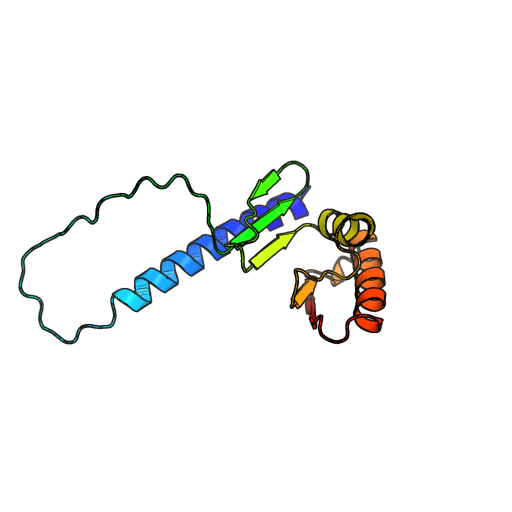ARG A 1 81 ? 9.712 -2.034 5.724 1.00 96.50 81 ARG A C 1
ATOM 644 O O . ARG A 1 81 ? 10.061 -2.683 6.703 1.00 96.50 81 ARG A O 1
ATOM 651 N N . GLU A 1 82 ? 8.713 -1.160 5.749 1.00 96.12 82 GLU A N 1
ATOM 652 C CA . GLU A 1 82 ? 7.934 -0.869 6.952 1.00 96.12 82 GLU A CA 1
ATOM 653 C C . GLU A 1 82 ? 7.285 -2.132 7.538 1.00 96.12 82 GLU A C 1
ATOM 655 O O . GLU A 1 82 ? 7.474 -2.419 8.722 1.00 96.12 82 GLU A O 1
ATOM 660 N N . ALA A 1 83 ? 6.636 -2.939 6.693 1.00 97.19 83 ALA A N 1
ATOM 661 C CA . ALA A 1 83 ? 6.004 -4.203 7.071 1.00 97.19 83 ALA A CA 1
ATOM 662 C C . ALA A 1 83 ? 6.990 -5.295 7.527 1.00 97.19 83 ALA A C 1
ATOM 664 O O . ALA A 1 83 ? 6.584 -6.283 8.136 1.00 97.19 83 ALA A O 1
ATOM 665 N N . LEU A 1 84 ? 8.281 -5.168 7.220 1.00 96.56 84 LEU A N 1
ATOM 666 C CA . LEU A 1 84 ? 9.301 -6.128 7.646 1.00 96.56 84 LEU A CA 1
ATOM 667 C C . LEU A 1 84 ? 10.084 -5.660 8.874 1.00 96.56 84 LEU A C 1
ATOM 669 O O . LEU A 1 84 ? 10.606 -6.506 9.597 1.00 96.56 84 LEU A O 1
ATOM 673 N N . THR A 1 85 ? 10.184 -4.349 9.116 1.00 95.75 85 THR A N 1
ATOM 674 C CA . THR A 1 85 ? 11.059 -3.813 10.169 1.00 95.75 85 THR A CA 1
ATOM 675 C C . THR A 1 85 ? 10.326 -3.120 11.306 1.00 95.75 85 THR A C 1
ATOM 677 O O . THR A 1 85 ? 10.632 -3.390 12.462 1.00 95.75 85 THR A O 1
ATOM 680 N N . SER A 1 86 ? 9.405 -2.202 11.011 1.00 95.25 86 SER A N 1
ATOM 681 C CA . SER A 1 86 ? 8.905 -1.235 12.003 1.00 95.25 86 SER A CA 1
ATOM 682 C C . SER A 1 86 ? 7.439 -1.428 12.366 1.00 95.25 86 SER A C 1
ATOM 684 O O . SER A 1 86 ? 7.085 -1.246 13.526 1.00 95.25 86 SER A O 1
ATOM 686 N N . ASP A 1 87 ? 6.596 -1.824 11.413 1.00 96.25 87 ASP A N 1
ATOM 687 C CA . ASP A 1 87 ? 5.175 -2.088 11.652 1.00 96.25 87 ASP A CA 1
ATOM 688 C C . ASP A 1 87 ? 4.726 -3.379 10.942 1.00 96.25 87 ASP A C 1
ATOM 690 O O . ASP A 1 87 ? 4.073 -3.334 9.895 1.00 96.25 87 ASP A O 1
ATOM 694 N N . PRO A 1 88 ? 5.049 -4.564 11.502 1.00 97.12 88 PRO A N 1
ATOM 695 C CA . PRO A 1 88 ? 4.779 -5.845 10.848 1.00 97.12 88 PRO A CA 1
ATOM 696 C C . PRO A 1 88 ? 3.305 -6.187 10.632 1.00 97.12 88 PRO A C 1
ATOM 698 O O . PRO A 1 88 ? 2.991 -7.142 9.922 1.00 97.12 88 PRO A O 1
ATOM 701 N N . LEU A 1 89 ? 2.394 -5.454 11.275 1.00 97.25 89 LEU A N 1
ATOM 702 C CA . LEU A 1 89 ? 0.952 -5.629 11.125 1.00 97.25 89 LEU A CA 1
ATOM 703 C C . LEU A 1 89 ? 0.278 -4.426 10.461 1.00 97.25 89 LEU A C 1
ATOM 705 O O . LEU A 1 89 ? -0.950 -4.437 10.344 1.00 97.25 89 LEU A O 1
ATOM 709 N N . LEU A 1 90 ? 1.052 -3.429 10.016 1.00 97.31 90 LEU A N 1
ATOM 710 C CA . LEU A 1 90 ? 0.553 -2.192 9.416 1.00 97.31 90 LEU A CA 1
ATOM 711 C C . LEU A 1 90 ? -0.560 -1.566 10.275 1.00 97.31 90 LEU A C 1
ATOM 713 O O . LEU A 1 90 ? -1.649 -1.240 9.794 1.00 97.31 90 LEU A O 1
ATOM 717 N N . LEU A 1 91 ? -0.310 -1.459 11.583 1.00 96.00 91 LEU A N 1
ATOM 7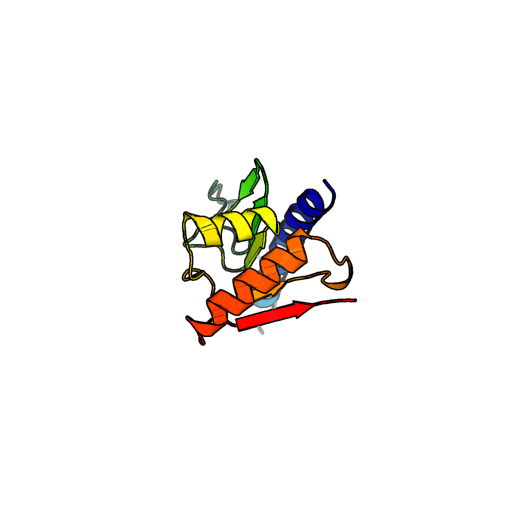18 C CA . LEU A 1 91 ? -1.263 -0.973 12.573 1.00 96.00 91 LEU A CA 1
ATOM 719 C C . LEU A 1 91 ? -1.690 0.474 12.322 1.00 96.00 91 LEU A C 1
ATOM 721 O O . LEU A 1 91 ? -2.852 0.793 12.594 1.00 96.00 91 LEU A O 1
ATOM 725 N N . GLN A 1 92 ? -0.799 1.296 11.758 1.00 93.12 92 GLN A N 1
ATOM 726 C CA . GLN A 1 92 ? -1.082 2.694 11.404 1.00 93.12 92 GLN A CA 1
ATOM 727 C C . GLN A 1 92 ? -2.078 2.835 10.242 1.00 93.12 92 GLN A C 1
ATOM 729 O O . GLN A 1 92 ? -2.688 3.889 10.066 1.00 93.12 92 GLN A O 1
ATOM 734 N N . TYR A 1 93 ? -2.304 1.763 9.476 1.00 95.88 93 TYR A N 1
ATOM 735 C CA . TYR A 1 93 ? -3.128 1.786 8.274 1.00 95.88 93 TYR A CA 1
ATOM 736 C C . TYR A 1 93 ? -4.459 1.065 8.493 1.00 95.88 93 TYR A C 1
ATOM 738 O O . TYR A 1 93 ? -4.529 -0.070 8.975 1.00 95.88 93 TYR A O 1
ATOM 746 N N . SER A 1 94 ? -5.553 1.717 8.099 1.00 96.38 94 SER A N 1
ATOM 747 C CA . SER A 1 94 ? -6.885 1.093 8.063 1.00 96.38 94 SER A CA 1
ATOM 748 C C . SER A 1 94 ? -7.192 0.456 6.704 1.00 96.38 94 SER A C 1
ATOM 750 O O . SER A 1 94 ? -7.920 -0.540 6.631 1.00 96.38 94 SER A O 1
ATOM 752 N N . VAL A 1 95 ? -6.623 1.020 5.636 1.00 97.44 95 VAL A N 1
ATOM 753 C CA . VAL A 1 95 ? -6.767 0.575 4.251 1.00 97.44 95 VAL A CA 1
ATOM 754 C C . VAL A 1 95 ? -5.413 0.679 3.561 1.00 97.44 95 VAL A C 1
ATOM 756 O O . VAL A 1 95 ? -4.731 1.689 3.714 1.00 97.44 95 VAL A O 1
ATOM 759 N N . VAL A 1 96 ? -5.051 -0.337 2.784 1.00 97.50 96 VAL A N 1
ATOM 760 C CA . VAL A 1 96 ? -3.922 -0.300 1.849 1.00 97.50 96 VAL A CA 1
ATOM 761 C C . VAL A 1 96 ? -4.473 -0.483 0.442 1.00 97.50 96 VAL A C 1
ATOM 763 O O . VAL A 1 96 ? -5.194 -1.447 0.182 1.00 97.50 96 VAL A O 1
ATOM 766 N N . MET A 1 97 ? -4.150 0.449 -0.451 1.00 96.44 97 MET A N 1
ATOM 767 C CA . MET A 1 97 ? -4.506 0.381 -1.866 1.00 96.44 97 MET A CA 1
ATOM 768 C C . MET A 1 97 ? -3.243 0.083 -2.672 1.00 96.44 97 MET A C 1
ATOM 770 O O . MET A 1 97 ? -2.261 0.813 -2.569 1.00 96.44 97 MET A O 1
ATOM 774 N N . VAL A 1 98 ? -3.262 -1.012 -3.425 1.00 95.00 98 VAL A N 1
ATOM 775 C CA . VAL A 1 98 ? -2.192 -1.396 -4.350 1.00 95.00 98 VAL A CA 1
ATOM 776 C C . VAL A 1 98 ? -2.672 -1.053 -5.749 1.00 95.00 98 VAL A C 1
ATOM 778 O O . VAL A 1 98 ? -3.650 -1.636 -6.210 1.00 95.00 98 VAL A O 1
ATOM 781 N N . ASP A 1 99 ? -2.017 -0.086 -6.380 1.00 91.12 99 ASP A N 1
ATOM 782 C CA . ASP A 1 99 ? -2.365 0.398 -7.715 1.00 91.12 99 ASP A CA 1
ATOM 783 C C . ASP A 1 99 ? -1.475 -0.231 -8.794 1.00 91.12 99 ASP A C 1
ATOM 785 O O . ASP A 1 99 ? -0.396 -0.745 -8.487 1.00 91.12 99 ASP A O 1
ATOM 789 N N . GLU A 1 100 ? -1.933 -0.195 -10.045 1.00 86.00 100 GLU A N 1
ATOM 790 C CA . GLU A 1 100 ? -1.226 -0.724 -11.222 1.00 86.00 100 GLU A CA 1
ATOM 791 C C . GLU A 1 100 ? -0.765 -2.185 -11.069 1.00 86.00 100 GLU A C 1
ATOM 793 O O . GLU A 1 100 ? 0.318 -2.590 -11.508 1.00 86.00 100 GLU A O 1
ATOM 798 N N . ALA A 1 101 ? -1.604 -3.024 -10.448 1.00 82.50 101 ALA A N 1
ATOM 799 C CA . ALA A 1 101 ? -1.266 -4.422 -10.178 1.00 82.50 101 ALA A CA 1
ATOM 800 C C . ALA A 1 101 ? -0.978 -5.248 -11.454 1.00 82.50 101 ALA A C 1
ATOM 802 O O . ALA A 1 101 ? -0.334 -6.297 -11.379 1.00 82.50 101 ALA A O 1
ATOM 803 N N . HIS A 1 102 ? -1.406 -4.781 -12.633 1.00 86.75 102 HIS A N 1
ATOM 804 C CA . HIS A 1 102 ? -1.121 -5.437 -13.911 1.00 86.75 102 HIS A CA 1
ATOM 805 C C . HIS A 1 102 ? 0.330 -5.297 -14.384 1.00 86.75 102 HIS A C 1
ATOM 807 O O . HIS A 1 102 ? 0.743 -6.080 -15.238 1.00 86.75 102 HIS A O 1
ATOM 813 N N . GLU A 1 103 ? 1.129 -4.371 -13.840 1.00 81.88 103 GLU A N 1
ATOM 814 C CA . GLU A 1 103 ? 2.547 -4.255 -14.214 1.00 81.88 103 GLU A CA 1
ATOM 815 C C . GLU A 1 103 ? 3.362 -5.506 -13.819 1.00 81.88 103 GLU A C 1
ATOM 817 O O . GLU A 1 103 ? 4.505 -5.647 -14.255 1.00 81.88 103 GLU A O 1
ATOM 822 N N . ARG A 1 104 ? 2.795 -6.408 -12.990 1.00 82.81 104 ARG A N 1
ATOM 823 C CA . ARG A 1 104 ? 3.392 -7.682 -12.527 1.00 82.81 104 ARG A CA 1
ATOM 824 C C . ARG A 1 104 ? 4.862 -7.550 -12.118 1.00 82.81 104 ARG A C 1
ATOM 826 O O . ARG A 1 104 ? 5.712 -8.385 -12.427 1.00 82.81 104 ARG A O 1
ATOM 833 N N . SER A 1 105 ? 5.174 -6.461 -11.423 1.00 89.44 105 SER A N 1
ATOM 834 C CA . SER A 1 105 ? 6.497 -6.250 -10.851 1.00 89.44 105 SER A CA 1
ATOM 835 C C . SER A 1 105 ? 6.708 -7.194 -9.674 1.00 89.44 105 SER A C 1
ATOM 837 O O . SER A 1 105 ? 5.832 -7.334 -8.820 1.00 89.44 105 SER A O 1
ATOM 839 N N . ILE A 1 106 ? 7.919 -7.745 -9.554 1.00 92.88 106 ILE A N 1
ATOM 840 C CA . ILE A 1 106 ? 8.311 -8.595 -8.421 1.00 92.88 106 ILE A CA 1
ATOM 841 C C . ILE A 1 106 ? 8.046 -7.923 -7.066 1.00 92.88 106 ILE A C 1
ATOM 843 O O . ILE A 1 106 ? 7.679 -8.586 -6.101 1.00 92.88 106 ILE A O 1
ATOM 847 N N . MET A 1 107 ? 8.197 -6.597 -6.988 1.00 92.44 107 MET A N 1
ATOM 848 C CA . MET A 1 107 ? 7.943 -5.847 -5.756 1.00 92.44 107 MET A CA 1
ATOM 849 C C . MET A 1 107 ? 6.458 -5.846 -5.400 1.00 92.44 107 MET A C 1
ATOM 851 O O . MET A 1 107 ? 6.110 -6.030 -4.237 1.00 92.44 107 MET A O 1
ATOM 855 N N . THR A 1 108 ? 5.587 -5.699 -6.395 1.00 93.56 108 THR A N 1
ATOM 856 C CA . THR A 1 108 ? 4.136 -5.699 -6.204 1.00 93.56 108 THR A CA 1
ATOM 857 C C . THR A 1 108 ? 3.651 -7.086 -5.774 1.00 93.56 108 THR A C 1
ATOM 859 O O . THR A 1 108 ? 2.884 -7.194 -4.819 1.00 93.56 108 THR A O 1
ATOM 862 N N . ASP A 1 109 ? 4.183 -8.155 -6.372 1.00 94.19 109 ASP A N 1
ATOM 863 C CA . ASP A 1 109 ? 3.860 -9.534 -5.983 1.00 94.19 109 ASP A CA 1
ATOM 864 C C . ASP A 1 109 ? 4.321 -9.856 -4.554 1.00 94.19 109 ASP A C 1
ATOM 866 O O . ASP A 1 109 ? 3.568 -10.421 -3.752 1.00 94.19 109 ASP A O 1
ATOM 870 N N . VAL A 1 110 ? 5.546 -9.453 -4.196 1.00 96.06 110 VAL A N 1
ATOM 871 C CA . VAL A 1 110 ? 6.071 -9.602 -2.831 1.00 96.06 110 VAL A CA 1
ATOM 872 C C . VAL A 1 110 ? 5.213 -8.822 -1.835 1.00 96.06 110 VAL A C 1
ATOM 874 O O . VAL A 1 110 ? 4.859 -9.364 -0.783 1.00 96.06 110 VAL A O 1
ATOM 877 N N . LEU A 1 111 ? 4.833 -7.583 -2.164 1.00 96.31 111 LEU A N 1
ATOM 878 C CA . LEU A 1 111 ? 3.958 -6.766 -1.328 1.00 96.31 111 LEU A CA 1
ATOM 879 C C . LEU A 1 111 ? 2.603 -7.449 -1.112 1.00 96.31 111 LEU A C 1
ATOM 881 O O . LEU A 1 111 ? 2.176 -7.588 0.033 1.00 96.31 111 LEU A O 1
ATOM 885 N N . LEU A 1 112 ? 1.951 -7.937 -2.171 1.00 96.38 112 LEU A N 1
ATOM 886 C CA . LEU A 1 112 ? 0.679 -8.658 -2.063 1.00 96.38 112 LEU A CA 1
ATOM 887 C C . LEU A 1 112 ? 0.814 -9.917 -1.195 1.00 96.38 112 LEU A C 1
ATOM 889 O O . LEU A 1 112 ? -0.026 -10.161 -0.327 1.00 96.38 112 LEU A O 1
ATOM 893 N N . GLY A 1 113 ? 1.899 -10.680 -1.349 1.00 96.62 113 GLY A N 1
ATOM 894 C CA . GLY A 1 113 ? 2.186 -11.840 -0.504 1.00 96.62 113 GLY A CA 1
ATOM 895 C C . GLY A 1 113 ? 2.320 -11.486 0.983 1.00 96.62 113 GLY A C 1
ATOM 896 O O . GLY A 1 113 ? 1.807 -12.207 1.846 1.00 96.62 113 GLY A O 1
ATOM 897 N N . ILE A 1 114 ? 2.969 -10.362 1.300 1.00 97.75 114 ILE A N 1
ATOM 898 C CA . ILE A 1 114 ? 3.078 -9.839 2.670 1.00 97.75 114 ILE A CA 1
ATOM 899 C C . ILE A 1 114 ? 1.707 -9.381 3.180 1.00 97.75 114 ILE A C 1
ATOM 901 O O . ILE A 1 114 ? 1.288 -9.803 4.258 1.00 97.75 114 ILE A O 1
ATOM 905 N N . LEU A 1 115 ? 0.966 -8.591 2.400 1.00 97.81 115 LEU A N 1
ATOM 906 C CA . LEU A 1 115 ? -0.351 -8.076 2.781 1.00 97.81 115 LEU A CA 1
ATOM 907 C C . LEU A 1 115 ? -1.353 -9.205 3.055 1.00 97.81 115 LEU A C 1
ATOM 909 O O . LEU A 1 115 ? -2.079 -9.151 4.048 1.00 97.81 115 LEU A O 1
ATOM 913 N N . LEU A 1 116 ? -1.349 -10.273 2.251 1.00 97.00 116 LEU A N 1
ATOM 914 C CA . LEU A 1 116 ? -2.173 -11.460 2.496 1.00 97.00 116 LEU A CA 1
ATOM 915 C C . LEU A 1 116 ? -1.796 -12.169 3.806 1.00 97.00 116 LEU A C 1
ATOM 917 O O . LEU A 1 116 ? -2.681 -12.612 4.544 1.00 97.00 116 LEU A O 1
ATOM 921 N N . LYS A 1 117 ? -0.501 -12.254 4.142 1.00 97.50 117 LYS A N 1
ATOM 922 C CA . LYS A 1 117 ? -0.048 -12.795 5.438 1.00 97.50 117 LYS A CA 1
ATOM 923 C C . LYS A 1 117 ? -0.496 -11.915 6.605 1.00 97.50 117 LYS A C 1
ATOM 925 O O . LYS A 1 117 ? -0.951 -12.451 7.616 1.00 97.50 117 LYS A O 1
ATOM 930 N N . ILE A 1 118 ? -0.411 -10.593 6.464 1.00 97.94 118 ILE A N 1
ATOM 931 C CA . ILE A 1 118 ? -0.860 -9.640 7.487 1.00 97.94 118 ILE A CA 1
ATOM 932 C C . ILE A 1 118 ? -2.373 -9.740 7.679 1.00 97.94 118 ILE A C 1
ATOM 934 O O . ILE A 1 118 ? -2.830 -9.866 8.812 1.00 97.94 118 ILE A O 1
ATOM 938 N N . ARG A 1 119 ? -3.157 -9.781 6.595 1.00 97.38 119 ARG A N 1
ATOM 939 C CA . ARG A 1 119 ? -4.626 -9.876 6.630 1.00 97.38 119 ARG A CA 1
ATOM 940 C C . ARG A 1 119 ? -5.128 -11.091 7.411 1.00 97.38 119 ARG A C 1
ATOM 942 O O . ARG A 1 119 ? -6.133 -10.983 8.107 1.00 97.38 119 ARG A O 1
ATOM 949 N N . ARG A 1 120 ? -4.415 -12.223 7.345 1.00 97.12 120 ARG A N 1
ATOM 950 C CA . ARG A 1 120 ? -4.727 -13.426 8.141 1.00 97.12 120 ARG A CA 1
ATOM 951 C C . ARG A 1 120 ? -4.610 -13.185 9.650 1.00 97.12 120 ARG A C 1
ATOM 953 O O . ARG A 1 120 ? -5.362 -13.783 10.407 1.00 97.12 120 ARG A O 1
ATOM 960 N N . LYS A 1 121 ? -3.690 -12.317 10.085 1.00 97.62 121 LYS A N 1
ATOM 961 C CA . LYS A 1 121 ? -3.493 -11.942 11.498 1.00 97.62 121 LYS A CA 1
ATOM 962 C C . LYS A 1 121 ? -4.302 -10.707 11.911 1.00 97.62 121 LYS A C 1
ATOM 964 O O . LYS A 1 121 ? -4.668 -10.583 13.074 1.00 97.62 121 LYS A O 1
ATOM 969 N N . ARG A 1 122 ? -4.591 -9.802 10.970 1.00 97.56 122 ARG A N 1
ATOM 970 C CA . ARG A 1 122 ? -5.342 -8.550 11.163 1.00 97.56 122 ARG A CA 1
ATOM 971 C C . ARG A 1 122 ? -6.528 -8.481 10.184 1.00 97.56 122 ARG A C 1
ATOM 973 O O . ARG A 1 122 ? -6.443 -7.800 9.158 1.00 97.56 122 ARG A O 1
ATOM 980 N N . PRO A 1 123 ? -7.671 -9.118 10.508 1.00 96.38 123 PRO A N 1
ATOM 981 C CA . PRO A 1 123 ? -8.884 -9.079 9.681 1.00 96.38 123 PRO A CA 1
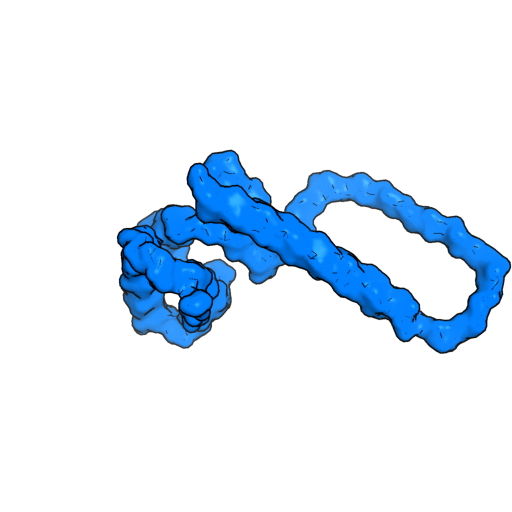ATOM 982 C C . PRO A 1 123 ? -9.553 -7.698 9.586 1.00 96.38 123 PRO A C 1
ATOM 984 O O . PRO A 1 123 ? -10.517 -7.530 8.840 1.00 96.38 123 PRO A O 1
ATOM 987 N N . SER A 1 124 ? -9.069 -6.690 10.313 1.00 97.75 124 SER A N 1
ATOM 988 C CA . SER A 1 124 ? -9.530 -5.301 10.202 1.00 97.75 124 SER A CA 1
ATOM 989 C C . SER A 1 124 ? -8.851 -4.513 9.070 1.00 97.75 124 SER A C 1
ATOM 991 O O . SER A 1 124 ? -9.440 -3.555 8.579 1.00 97.75 124 SER A O 1
ATOM 993 N N . LEU A 1 125 ? -7.663 -4.922 8.597 1.00 98.12 125 LEU A N 1
ATOM 994 C CA . LEU A 1 125 ? -6.901 -4.205 7.559 1.00 98.12 125 LEU A CA 1
ATOM 995 C C . LEU A 1 125 ? -7.513 -4.386 6.166 1.00 98.12 125 LEU A C 1
ATOM 997 O O . LEU A 1 125 ? -7.347 -5.452 5.574 1.00 98.12 125 LEU A O 1
ATOM 1001 N N . ARG A 1 126 ? -8.201 -3.388 5.613 1.00 97.81 126 ARG A N 1
ATOM 1002 C CA . ARG A 1 126 ? -8.785 -3.515 4.268 1.00 97.81 126 ARG A CA 1
ATOM 1003 C C . ARG A 1 126 ? -7.699 -3.404 3.199 1.00 97.81 126 ARG A C 1
ATOM 1005 O O . ARG A 1 126 ? -6.829 -2.547 3.292 1.00 97.81 126 ARG A O 1
ATOM 1012 N N . ILE A 1 127 ? -7.766 -4.260 2.186 1.00 97.31 127 ILE A N 1
ATOM 1013 C CA . ILE A 1 127 ? -6.841 -4.246 1.050 1.00 97.31 127 ILE A CA 1
ATOM 1014 C C . ILE A 1 127 ? -7.676 -4.031 -0.207 1.00 97.31 127 ILE A C 1
ATOM 1016 O O . ILE A 1 127 ? -8.642 -4.761 -0.428 1.00 97.31 127 ILE A O 1
ATOM 1020 N N . ILE A 1 128 ? -7.318 -3.021 -0.993 1.00 96.50 128 ILE A N 1
ATOM 1021 C CA . ILE A 1 128 ? -7.920 -2.717 -2.291 1.00 96.50 128 ILE A CA 1
ATOM 1022 C C . ILE A 1 128 ? -6.832 -2.924 -3.338 1.00 96.50 128 ILE A C 1
ATOM 1024 O O . ILE A 1 128 ? -5.728 -2.411 -3.185 1.00 96.50 128 ILE A O 1
ATOM 1028 N N . VAL A 1 129 ? -7.136 -3.689 -4.380 1.00 94.62 129 VAL A N 1
ATOM 1029 C CA . VAL A 1 129 ? -6.234 -3.885 -5.516 1.00 94.62 129 VAL A CA 1
ATOM 1030 C C . VAL A 1 129 ? -6.872 -3.223 -6.724 1.00 94.62 129 VAL A C 1
ATOM 1032 O O . VAL A 1 129 ? -8.016 -3.531 -7.061 1.00 94.62 129 VAL A O 1
ATOM 1035 N N . CYS A 1 130 ? -6.141 -2.305 -7.341 1.00 91.38 130 CYS A N 1
ATOM 1036 C CA . CYS A 1 130 ? -6.552 -1.573 -8.525 1.00 91.38 130 CYS A CA 1
ATOM 1037 C C . CYS A 1 130 ? -5.666 -1.965 -9.709 1.00 91.38 130 CYS A C 1
ATOM 1039 O O . CYS A 1 130 ? -4.465 -2.203 -9.576 1.00 91.38 130 CYS A O 1
ATOM 1041 N N . SER A 1 131 ? -6.307 -2.086 -10.865 1.00 85.69 131 SER A N 1
ATOM 1042 C CA . SER A 1 131 ? -5.687 -2.352 -12.156 1.00 85.69 131 SER A CA 1
ATOM 1043 C C . SER A 1 131 ? -6.511 -1.644 -13.221 1.00 85.69 131 SER A C 1
ATOM 1045 O O . SER A 1 131 ? -7.741 -1.649 -13.121 1.00 85.69 131 SER A O 1
ATOM 1047 N N . ALA A 1 132 ? -5.840 -1.074 -14.222 1.00 73.69 132 ALA A N 1
ATOM 1048 C CA . ALA A 1 132 ? -6.447 -0.769 -15.515 1.00 73.69 132 ALA A CA 1
ATOM 1049 C C . ALA A 1 132 ? -6.746 -2.048 -16.315 1.00 73.69 132 ALA A C 1
ATOM 1051 O O . ALA A 1 132 ? -6.102 -3.088 -16.015 1.00 73.69 132 ALA A O 1
#

InterPro domains:
  IPR002464 DNA/RNA helicase, ATP-dependent, DEAH-box type, conserved site [PS00690] (94-103)
  IPR014001 Helicase superfamily 1/2, ATP-binding domain [PS51192] (1-132)
  IPR027417 P-loop containing nucleoside triphosphate hydrolase [G3DSA:3.40.50.300] (1-132)
  IPR027417 P-loop containing nucleoside triphosphate hydrolase [SSF52540] (49-132)

pLDDT: mean 81.43, std 19.92, range [36.78, 98.12]

Radius of gyration: 19.52 Å; chains: 1; bounding box: 44×60×29 Å

Organism: NCBI:txid163516

Foldseek 3Di:
DVLVVVLVVVLVVVLVVVVVVVVVVVPPPDPDDDDDDDPPPPDPPPDPPLLTLGWEDEVPDTDDDLVRHVHYRYDLVVVLCCCVPPNVLPPSAQEDEAEQVVVVDPSSVVSVVSVVVSCVVPVRYHYHYYHD